Protein AF-A0A353N1X2-F1 (afdb_monomer_lite)

Secondary structure (DSSP, 8-state):
-TTEEE-TTS-EEEES-S-HHHHHHHHHTTSB--TTSSSSEEEBPHHHHHHHHHHHHHHH--

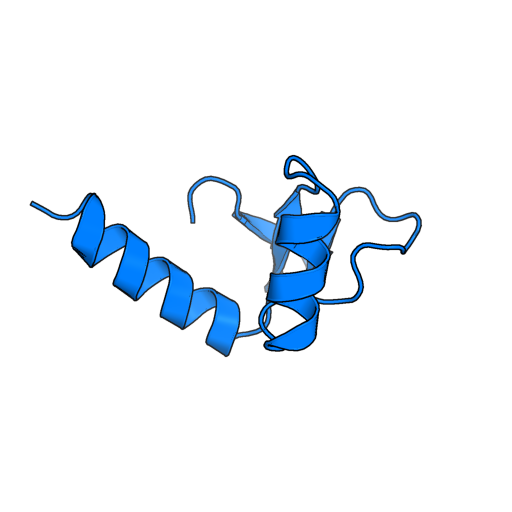pLDDT: mean 87.37, std 6.47, range [56.38, 93.06]

Sequence (62 aa):
WLVFHKDGDGTTR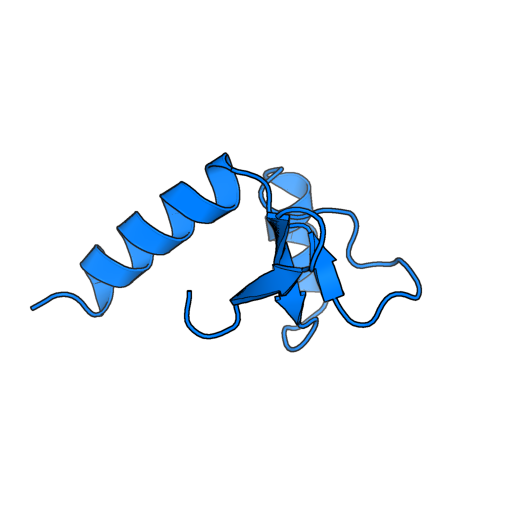AWKSFDWGTMDRLHGKGYISDPKRKAGSVAVSPEGVRKAEELFKKHFGQ

Radius of gyration: 11.57 Å; chains: 1; bounding box: 28×22×31 Å

Structure (mmCIF, N/CA/C/O backbone):
data_AF-A0A353N1X2-F1
#
_entry.id   AF-A0A353N1X2-F1
#
loop_
_atom_site.group_PDB
_atom_site.id
_atom_site.type_symbol
_atom_site.label_atom_id
_atom_site.label_alt_id
_atom_site.label_comp_id
_atom_site.label_asym_id
_atom_site.label_entity_id
_atom_site.label_seq_id
_atom_site.pdbx_PDB_ins_code
_atom_site.Cartn_x
_atom_site.Cartn_y
_atom_site.Cartn_z
_atom_site.occupancy
_atom_site.B_iso_or_equiv
_atom_site.auth_seq_id
_atom_site.auth_comp_id
_atom_site.auth_asym_id
_atom_site.auth_atom_id
_atom_site.pdbx_PDB_model_num
ATOM 1 N N . TRP A 1 1 ? 1.598 -1.566 6.307 1.00 70.50 1 TRP A N 1
ATOM 2 C CA . TRP A 1 1 ? 2.022 -1.242 7.689 1.00 70.50 1 TRP A CA 1
ATOM 3 C C . TRP A 1 1 ? 2.798 -2.385 8.280 1.00 70.50 1 TRP A C 1
ATOM 5 O O . TRP A 1 1 ? 3.993 -2.234 8.425 1.00 70.50 1 TRP A O 1
ATOM 15 N N . LEU A 1 2 ? 2.169 -3.543 8.501 1.00 70.62 2 LEU A N 1
ATOM 16 C CA . LEU A 1 2 ? 2.852 -4.711 9.070 1.00 70.62 2 LEU A CA 1
ATOM 17 C C . LEU A 1 2 ? 3.958 -5.291 8.169 1.00 70.62 2 LEU A C 1
ATOM 19 O O . LEU A 1 2 ? 4.952 -5.789 8.672 1.00 70.62 2 LEU A O 1
ATOM 23 N N . VAL A 1 3 ? 3.799 -5.204 6.844 1.00 83.31 3 VAL A N 1
ATOM 24 C CA . VAL A 1 3 ? 4.774 -5.718 5.857 1.00 83.31 3 VAL A CA 1
ATOM 25 C C . VAL A 1 3 ? 5.487 -4.610 5.076 1.00 83.31 3 VAL A C 1
ATOM 27 O O . VAL A 1 3 ? 6.110 -4.879 4.048 1.00 83.31 3 VAL A O 1
ATOM 30 N N . PHE A 1 4 ? 5.339 -3.353 5.511 1.00 88.88 4 PHE A N 1
ATOM 31 C CA . PHE A 1 4 ? 5.962 -2.218 4.832 1.00 88.88 4 PHE A CA 1
ATOM 32 C C . PHE A 1 4 ? 7.346 -1.957 5.415 1.00 88.88 4 PHE A C 1
ATOM 34 O O . PHE A 1 4 ? 7.517 -1.961 6.629 1.00 88.88 4 PHE A O 1
ATOM 41 N N . HIS A 1 5 ? 8.309 -1.677 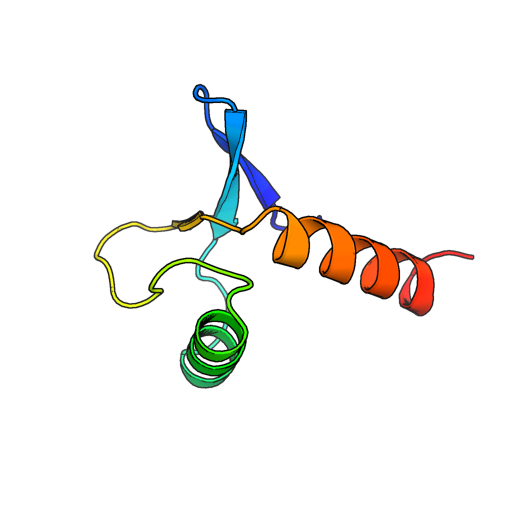4.549 1.00 87.00 5 HIS A N 1
ATOM 42 C CA . HIS A 1 5 ? 9.610 -1.135 4.913 1.00 87.00 5 HIS A CA 1
ATOM 43 C C . HIS A 1 5 ? 9.850 0.142 4.117 1.00 87.00 5 HIS A C 1
ATOM 45 O O . HIS A 1 5 ? 9.311 0.315 3.021 1.00 87.00 5 HIS A O 1
ATOM 51 N N . LYS A 1 6 ? 10.629 1.056 4.689 1.00 85.81 6 LYS A N 1
ATOM 52 C CA . LYS A 1 6 ? 11.125 2.220 3.961 1.00 85.81 6 LYS A CA 1
ATOM 53 C C . LYS A 1 6 ? 12.502 1.882 3.418 1.00 85.81 6 LYS A C 1
ATOM 55 O O . LYS A 1 6 ? 13.340 1.402 4.178 1.00 85.81 6 LYS A O 1
ATOM 60 N N . ASP A 1 7 ? 12.704 2.109 2.130 1.00 81.75 7 ASP A N 1
ATOM 61 C CA . ASP A 1 7 ? 14.039 2.063 1.544 1.00 81.75 7 ASP A CA 1
ATOM 62 C C . ASP A 1 7 ? 14.820 3.339 1.889 1.00 81.75 7 ASP A C 1
ATOM 64 O O . ASP A 1 7 ? 14.250 4.342 2.335 1.00 81.75 7 ASP A O 1
ATOM 68 N N . GLY A 1 8 ? 16.139 3.306 1.685 1.00 76.25 8 GLY A N 1
ATOM 69 C CA . GLY A 1 8 ? 17.028 4.445 1.956 1.00 76.25 8 GLY A CA 1
ATOM 70 C C . GLY A 1 8 ? 16.721 5.703 1.129 1.00 76.25 8 GLY A C 1
ATOM 71 O O . GLY A 1 8 ? 17.175 6.787 1.478 1.00 76.25 8 GLY A O 1
ATOM 72 N N . ASP A 1 9 ? 15.921 5.572 0.070 1.00 80.88 9 ASP A N 1
ATOM 73 C CA . ASP A 1 9 ? 15.423 6.661 -0.777 1.00 80.88 9 ASP A CA 1
ATOM 74 C C . ASP A 1 9 ? 14.111 7.294 -0.260 1.00 80.88 9 ASP A C 1
ATOM 76 O O . ASP A 1 9 ? 13.583 8.224 -0.868 1.00 80.88 9 ASP A O 1
ATOM 80 N N . GLY A 1 10 ? 13.566 6.800 0.859 1.00 78.88 10 GLY A N 1
ATOM 81 C CA . GLY A 1 10 ? 12.295 7.251 1.429 1.00 78.88 10 GLY A CA 1
ATOM 82 C C . GLY A 1 10 ? 11.052 6.598 0.812 1.00 78.88 10 GLY A C 1
ATOM 83 O O . GLY A 1 10 ? 9.935 6.864 1.271 1.00 78.88 10 GLY A O 1
ATOM 84 N N . THR A 1 11 ? 11.212 5.708 -0.171 1.00 84.31 11 THR A N 1
ATOM 85 C CA . THR A 1 11 ? 10.107 4.977 -0.796 1.00 84.31 11 THR A CA 1
ATOM 86 C C . THR A 1 11 ? 9.563 3.919 0.160 1.00 84.31 11 THR A C 1
ATOM 88 O O . THR A 1 11 ? 10.305 3.126 0.740 1.00 84.31 11 THR A O 1
ATOM 91 N N . THR A 1 12 ? 8.238 3.860 0.312 1.00 90.75 12 THR A N 1
ATOM 92 C CA . THR A 1 12 ? 7.590 2.775 1.063 1.00 90.75 12 THR A CA 1
ATOM 93 C C . THR A 1 12 ? 7.404 1.566 0.159 1.00 90.75 12 THR A C 1
ATOM 95 O O . THR A 1 12 ? 6.818 1.666 -0.918 1.00 90.75 12 THR A O 1
ATOM 98 N N . ARG A 1 13 ? 7.884 0.408 0.601 1.00 91.12 13 ARG A N 1
ATOM 99 C CA . ARG A 1 13 ? 7.831 -0.846 -0.147 1.00 91.12 13 ARG A CA 1
ATOM 100 C C . ARG A 1 13 ? 7.225 -1.963 0.683 1.00 91.12 13 ARG A C 1
ATOM 102 O O . ARG A 1 13 ? 7.304 -1.953 1.907 1.00 91.12 13 ARG A O 1
ATOM 109 N N . ALA A 1 14 ? 6.632 -2.941 0.012 1.00 91.00 14 ALA A N 1
ATOM 110 C CA . ALA A 1 14 ? 6.064 -4.138 0.619 1.00 91.00 14 ALA A CA 1
ATOM 111 C C . ALA A 1 14 ? 6.680 -5.400 0.007 1.00 91.00 14 ALA A C 1
ATOM 113 O O . ALA A 1 14 ? 6.976 -5.437 -1.189 1.00 91.00 14 ALA A O 1
ATOM 114 N N . TRP A 1 15 ? 6.867 -6.442 0.816 1.00 89.25 15 TRP A N 1
ATOM 115 C CA . TRP A 1 15 ? 7.311 -7.750 0.327 1.00 89.25 15 TRP A CA 1
ATOM 116 C C . TRP A 1 15 ? 6.223 -8.449 -0.493 1.00 89.25 15 TRP A C 1
ATOM 118 O O . TRP A 1 15 ? 5.031 -8.327 -0.205 1.00 89.25 15 TRP A O 1
ATOM 128 N N . LYS A 1 16 ? 6.639 -9.216 -1.505 1.00 86.50 16 LYS A N 1
ATOM 129 C CA . LYS A 1 16 ? 5.752 -10.020 -2.362 1.00 86.50 16 LYS A CA 1
ATOM 130 C C . LYS A 1 16 ? 5.380 -11.354 -1.710 1.00 86.50 16 LYS A C 1
ATOM 132 O O . LYS A 1 16 ? 5.667 -12.415 -2.250 1.00 86.50 16 LYS A O 1
ATOM 137 N N . SER A 1 17 ? 4.793 -11.308 -0.521 1.00 82.94 17 SER A N 1
ATOM 138 C CA . SER A 1 17 ? 4.395 -12.512 0.221 1.00 82.94 17 SER A CA 1
ATOM 139 C C . SER A 1 17 ? 2.959 -12.972 -0.065 1.00 82.94 17 SER A C 1
ATOM 141 O O . SER A 1 17 ? 2.555 -14.023 0.422 1.00 82.94 17 SER A O 1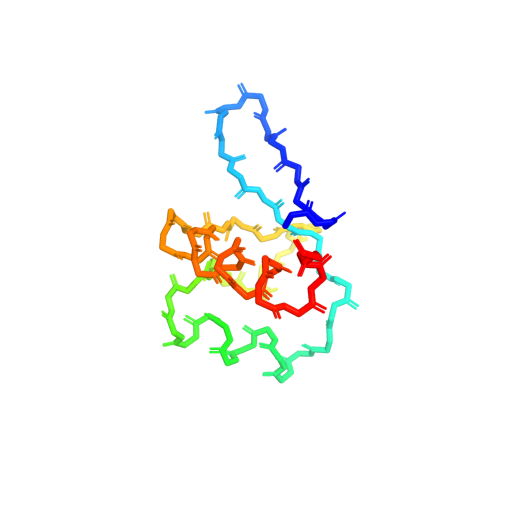
ATOM 143 N N . PHE A 1 18 ? 2.183 -12.198 -0.831 1.00 84.69 18 PHE A N 1
ATOM 144 C CA . PHE A 1 18 ? 0.793 -12.508 -1.185 1.00 84.69 18 PHE A CA 1
ATOM 145 C C . PHE A 1 18 ? 0.687 -13.229 -2.532 1.00 84.69 18 PHE A C 1
ATOM 147 O O . PHE A 1 18 ? 1.603 -13.177 -3.352 1.00 84.69 18 PHE A O 1
ATOM 154 N N . ASP A 1 19 ? -0.456 -13.873 -2.778 1.00 89.12 19 ASP A N 1
ATOM 155 C CA . ASP A 1 19 ? -0.736 -14.521 -4.056 1.00 89.12 19 ASP A CA 1
ATOM 156 C C . ASP A 1 19 ? -0.805 -13.512 -5.219 1.00 89.12 19 ASP A C 1
ATOM 158 O O . ASP A 1 19 ? -1.084 -12.318 -5.051 1.00 89.12 19 ASP A O 1
ATOM 162 N N . TRP A 1 20 ? -0.573 -14.018 -6.431 1.00 86.94 20 TRP A N 1
ATOM 163 C CA . TRP A 1 20 ? -0.554 -13.209 -7.647 1.00 86.94 20 TRP A CA 1
ATOM 164 C C . TRP A 1 20 ? -1.877 -12.494 -7.930 1.00 86.94 20 TRP A C 1
ATOM 166 O O . TRP A 1 20 ? -1.847 -11.366 -8.414 1.00 86.94 20 TRP A O 1
ATOM 176 N N . GLY A 1 21 ? -3.022 -13.104 -7.611 1.00 90.44 21 GLY A N 1
ATOM 177 C CA . GLY A 1 21 ? -4.336 -12.505 -7.846 1.00 90.44 21 GLY A CA 1
ATOM 178 C C . GLY A 1 21 ? -4.591 -11.304 -6.938 1.00 90.44 21 GLY A C 1
ATOM 179 O O . GLY A 1 21 ? -5.092 -10.272 -7.391 1.00 90.44 21 GLY A O 1
ATOM 180 N N . THR A 1 22 ? -4.192 -11.395 -5.670 1.00 90.12 22 THR A N 1
ATOM 181 C CA . THR A 1 22 ? -4.240 -10.264 -4.734 1.00 90.12 22 THR A CA 1
ATOM 182 C C . THR A 1 22 ? -3.326 -9.129 -5.192 1.00 90.12 22 THR A C 1
ATOM 184 O O . THR A 1 22 ? -3.757 -7.974 -5.233 1.00 90.12 22 THR A O 1
ATOM 187 N N . MET A 1 23 ? -2.086 -9.437 -5.586 1.00 90.19 23 MET A N 1
ATOM 188 C CA . MET A 1 23 ? -1.149 -8.415 -6.059 1.00 90.19 23 MET A CA 1
ATOM 189 C C . MET A 1 23 ? -1.615 -7.743 -7.359 1.00 90.19 23 MET A C 1
ATOM 191 O O . MET A 1 23 ? -1.514 -6.524 -7.477 1.00 90.19 23 MET A O 1
ATOM 195 N N . ASP A 1 24 ? -2.177 -8.496 -8.307 1.00 92.06 24 ASP A N 1
ATOM 196 C CA . ASP A 1 24 ? -2.699 -7.951 -9.567 1.00 92.06 24 ASP A CA 1
ATOM 197 C C . ASP A 1 24 ? -3.868 -6.981 -9.322 1.00 92.06 24 ASP A C 1
ATOM 199 O O . ASP A 1 24 ? -3.880 -5.866 -9.843 1.00 92.06 24 ASP A O 1
ATOM 203 N N . ARG A 1 25 ? -4.784 -7.326 -8.405 1.00 93.06 25 ARG A N 1
ATOM 204 C CA . ARG A 1 25 ? -5.881 -6.435 -7.985 1.00 93.06 25 ARG A CA 1
ATOM 205 C C . ARG A 1 25 ? -5.384 -5.157 -7.311 1.00 93.06 25 ARG A C 1
ATOM 207 O O . ARG A 1 25 ? -5.969 -4.095 -7.517 1.00 93.06 25 ARG A O 1
ATOM 214 N N . LEU A 1 26 ? -4.344 -5.242 -6.480 1.00 91.81 26 LEU A N 1
ATOM 215 C CA . LEU A 1 26 ? -3.751 -4.068 -5.828 1.00 91.81 26 LEU A CA 1
ATOM 216 C C . LEU A 1 26 ? -3.036 -3.165 -6.839 1.00 91.81 26 LEU A C 1
ATOM 218 O O . LEU A 1 26 ? -3.148 -1.942 -6.746 1.00 91.81 26 LEU A O 1
ATOM 222 N N . HIS A 1 27 ? -2.350 -3.761 -7.815 1.00 91.75 27 HIS A N 1
ATOM 223 C CA . HIS A 1 27 ? -1.722 -3.038 -8.915 1.00 91.75 27 HIS A CA 1
ATOM 224 C C . HIS A 1 27 ? -2.766 -2.355 -9.807 1.00 91.75 27 HIS A C 1
ATOM 226 O O . HIS A 1 27 ? -2.644 -1.167 -10.084 1.00 91.75 27 HIS A O 1
ATOM 232 N N . GLY A 1 28 ? -3.849 -3.053 -10.166 1.00 92.31 28 GLY A N 1
ATOM 233 C CA . GLY A 1 28 ? -4.957 -2.485 -10.941 1.00 92.31 28 GLY A CA 1
ATOM 234 C C . GLY A 1 28 ? -5.663 -1.313 -10.249 1.00 92.31 28 GLY A C 1
ATOM 235 O O . GLY A 1 28 ? -6.229 -0.455 -10.916 1.00 92.31 28 GLY A O 1
ATOM 236 N N . LYS A 1 29 ? -5.588 -1.233 -8.914 1.00 91.56 29 LYS A N 1
ATOM 237 C CA . LYS A 1 29 ? -6.076 -0.091 -8.122 1.00 91.56 29 LYS A CA 1
ATOM 238 C C . LYS A 1 29 ? -5.059 1.047 -7.971 1.00 91.56 29 LYS A C 1
ATOM 240 O O . LYS A 1 29 ? -5.374 2.038 -7.321 1.00 91.56 29 LYS A O 1
ATOM 245 N N . GLY A 1 30 ? -3.844 0.904 -8.500 1.00 92.00 30 GLY A N 1
ATOM 246 C CA . GLY A 1 30 ? -2.772 1.893 -8.355 1.00 92.00 30 GLY A CA 1
ATOM 247 C C . GLY A 1 30 ? -2.149 1.956 -6.954 1.00 92.00 30 GLY A C 1
ATOM 248 O O . GLY A 1 30 ? -1.450 2.914 -6.629 1.00 92.00 30 GLY A O 1
ATOM 249 N N . TYR A 1 31 ? -2.384 0.957 -6.095 1.00 91.56 31 TYR A N 1
ATOM 250 C CA . TYR A 1 31 ? -1.858 0.954 -4.722 1.00 91.56 31 TYR A CA 1
ATOM 251 C C . TYR A 1 31 ? -0.420 0.456 -4.624 1.00 91.56 31 TYR A C 1
ATOM 253 O O . TYR A 1 31 ? 0.299 0.835 -3.700 1.00 91.56 31 TYR A O 1
ATOM 261 N N . ILE A 1 32 ? 0.004 -0.385 -5.564 1.00 92.25 32 ILE A N 1
ATOM 262 C CA . ILE A 1 32 ? 1.369 -0.906 -5.637 1.00 92.25 32 ILE A CA 1
ATOM 263 C C . ILE A 1 32 ? 1.896 -0.814 -7.065 1.00 92.25 32 ILE A C 1
ATOM 265 O O . ILE A 1 32 ? 1.118 -0.784 -8.013 1.00 92.25 32 ILE A O 1
ATOM 269 N N . SER A 1 33 ? 3.218 -0.804 -7.214 1.00 90.12 33 SER A N 1
ATOM 270 C CA . SER A 1 33 ? 3.906 -0.961 -8.497 1.00 90.12 33 SER A CA 1
ATOM 271 C C . SER A 1 33 ? 3.795 -2.392 -9.028 1.00 90.12 33 SER A C 1
ATOM 273 O O . SER A 1 33 ? 3.576 -3.315 -8.244 1.00 90.12 33 SER A O 1
ATOM 275 N N . ASP A 1 34 ? 4.065 -2.582 -10.321 1.00 88.62 34 ASP A N 1
ATOM 276 C CA . ASP A 1 34 ? 3.990 -3.880 -11.002 1.00 88.62 34 ASP A CA 1
ATOM 277 C C . ASP A 1 34 ? 4.650 -5.035 -10.206 1.00 88.62 34 ASP A C 1
ATOM 279 O O . ASP A 1 34 ? 5.883 -5.077 -10.050 1.00 88.62 34 ASP A O 1
ATOM 283 N N . PRO A 1 35 ? 3.847 -5.999 -9.708 1.00 86.12 35 PRO A N 1
ATOM 284 C CA . PRO A 1 35 ? 4.338 -7.119 -8.920 1.00 86.12 35 PRO A CA 1
ATOM 285 C C . PRO A 1 35 ? 5.096 -8.157 -9.753 1.00 86.12 35 PRO A C 1
ATOM 287 O O . PRO A 1 35 ? 5.821 -8.966 -9.175 1.00 86.12 35 PRO A O 1
ATOM 290 N N . LYS A 1 36 ? 5.006 -8.139 -11.091 1.00 84.56 36 LYS A N 1
ATOM 291 C CA . LYS A 1 36 ? 5.644 -9.134 -11.976 1.00 84.56 36 LYS A CA 1
ATOM 292 C C . LYS A 1 36 ? 7.139 -8.888 -12.207 1.00 84.56 36 LYS A C 1
ATOM 294 O O . LYS A 1 36 ? 7.823 -9.712 -12.808 1.00 84.56 36 LYS A O 1
ATOM 299 N N . ARG A 1 37 ? 7.683 -7.774 -11.708 1.00 84.19 37 ARG A N 1
ATOM 300 C CA . ARG A 1 37 ? 9.122 -7.467 -11.803 1.00 84.19 37 ARG A CA 1
ATOM 301 C C . ARG A 1 37 ? 9.981 -8.446 -10.991 1.00 84.19 37 ARG A C 1
ATOM 303 O O . ARG A 1 37 ? 9.524 -9.003 -10.003 1.00 84.19 37 ARG A O 1
ATOM 310 N N . LYS A 1 38 ? 11.269 -8.576 -11.328 1.00 83.75 38 LYS A N 1
ATOM 311 C CA . LYS A 1 38 ? 12.221 -9.463 -10.617 1.00 83.75 38 LYS A CA 1
ATOM 312 C C . LYS A 1 38 ? 12.534 -9.053 -9.166 1.00 83.75 38 LYS A C 1
ATOM 314 O O . LYS A 1 38 ? 13.103 -9.845 -8.427 1.00 83.75 38 LYS A O 1
ATOM 319 N N . ALA A 1 39 ? 12.189 -7.830 -8.753 1.00 84.88 39 ALA A N 1
ATOM 320 C CA . ALA A 1 39 ? 12.453 -7.344 -7.397 1.00 84.88 39 ALA A CA 1
ATOM 321 C C . ALA A 1 39 ? 11.655 -8.134 -6.342 1.00 84.88 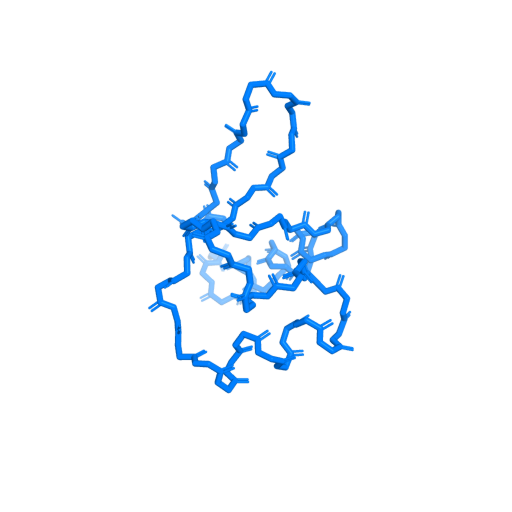39 ALA A C 1
ATOM 323 O O . ALA A 1 39 ? 10.482 -8.429 -6.564 1.00 84.88 39 ALA A O 1
ATOM 324 N N . GLY A 1 40 ? 12.253 -8.420 -5.181 1.00 84.56 40 GLY A N 1
ATOM 325 C CA . GLY A 1 40 ? 11.577 -9.115 -4.069 1.00 84.56 40 GLY A CA 1
ATOM 326 C C . GLY A 1 40 ? 10.493 -8.284 -3.366 1.00 84.56 40 GLY A C 1
ATOM 327 O O . GLY A 1 40 ? 9.658 -8.824 -2.642 1.00 84.56 40 GLY A O 1
ATOM 328 N N . SER A 1 41 ? 10.461 -6.975 -3.619 1.00 89.31 41 SER A N 1
ATOM 329 C CA . SER A 1 41 ? 9.497 -6.034 -3.051 1.00 89.31 41 SER A CA 1
ATOM 330 C C . SER A 1 41 ? 8.844 -5.163 -4.125 1.00 89.31 41 SER A C 1
ATOM 332 O O . SER A 1 41 ? 9.430 -4.889 -5.179 1.00 89.31 41 SER A O 1
ATOM 334 N N . VAL A 1 42 ? 7.624 -4.707 -3.852 1.00 90.62 42 VAL A N 1
ATOM 335 C CA . VAL A 1 42 ? 6.873 -3.738 -4.662 1.00 90.62 42 VAL A CA 1
ATOM 336 C C . VAL A 1 42 ? 6.858 -2.385 -3.971 1.00 90.62 42 VAL A C 1
ATOM 338 O O . VAL A 1 42 ? 6.729 -2.318 -2.751 1.00 90.62 42 VAL A O 1
ATOM 341 N N . ALA A 1 43 ? 6.981 -1.305 -4.738 1.00 91.06 43 ALA A N 1
ATOM 342 C CA . ALA A 1 43 ? 6.745 0.030 -4.208 1.00 91.06 43 ALA A CA 1
ATOM 343 C C . ALA A 1 43 ? 5.247 0.208 -3.948 1.00 91.06 43 ALA A C 1
ATOM 345 O O . ALA A 1 43 ? 4.418 -0.255 -4.733 1.00 91.06 43 ALA A O 1
ATOM 346 N N . VAL A 1 44 ? 4.907 0.863 -2.846 1.00 92.25 44 VAL A N 1
ATOM 347 C CA . VAL A 1 44 ? 3.533 1.195 -2.472 1.00 92.25 44 VAL A CA 1
ATOM 348 C C . VAL A 1 44 ? 3.325 2.672 -2.771 1.00 92.25 44 VAL A C 1
ATOM 350 O O . VAL A 1 44 ? 4.149 3.506 -2.391 1.00 92.25 44 VAL A O 1
ATOM 353 N N . SER A 1 45 ? 2.238 3.007 -3.459 1.00 91.94 45 SER A N 1
ATOM 354 C CA . SER A 1 45 ? 1.910 4.406 -3.725 1.00 91.94 45 SER A CA 1
ATOM 355 C C . SER A 1 45 ? 1.484 5.118 -2.434 1.00 91.94 45 SER A C 1
ATOM 357 O O . SER A 1 45 ? 1.005 4.464 -1.503 1.00 91.94 45 SER A O 1
ATOM 359 N N . PRO A 1 46 ? 1.594 6.454 -2.350 1.00 89.88 46 PRO A N 1
ATOM 360 C CA . PRO A 1 46 ? 1.125 7.205 -1.181 1.00 89.88 46 PRO A CA 1
ATOM 361 C C . PRO A 1 46 ? -0.351 6.935 -0.842 1.00 89.88 46 PRO A C 1
ATOM 363 O O . PRO A 1 46 ? -0.725 6.844 0.328 1.00 89.88 46 PRO A O 1
ATOM 366 N N . GLU A 1 47 ? -1.189 6.738 -1.862 1.00 90.69 47 GLU A N 1
ATOM 367 C CA . GLU A 1 47 ? -2.595 6.361 -1.699 1.00 90.69 47 GLU A CA 1
ATOM 368 C C . GLU A 1 47 ? -2.754 4.944 -1.146 1.00 90.69 47 GLU A C 1
ATOM 370 O O . GLU A 1 47 ? -3.555 4.725 -0.234 1.00 90.69 47 GLU A O 1
ATOM 375 N N . GLY A 1 48 ? -1.967 3.998 -1.667 1.00 91.19 48 GLY A N 1
ATOM 376 C CA . GLY A 1 48 ? -1.921 2.620 -1.188 1.00 91.19 48 GLY A CA 1
ATOM 377 C C . GLY A 1 48 ? -1.443 2.525 0.257 1.00 91.19 48 GLY A C 1
ATOM 378 O O . GLY A 1 48 ? -1.985 1.724 1.021 1.00 91.19 48 GLY A O 1
ATOM 379 N N . VAL A 1 49 ? -0.498 3.392 0.646 1.00 91.00 49 VAL A N 1
ATOM 380 C CA . VAL A 1 49 ? -0.126 3.614 2.041 1.00 91.00 49 VAL A CA 1
ATOM 381 C C . VAL A 1 49 ? -1.376 4.065 2.776 1.00 91.00 49 VAL A C 1
ATOM 383 O O . VAL A 1 49 ? -1.982 3.215 3.414 1.00 91.00 49 VAL A O 1
ATOM 386 N N . ARG A 1 50 ? -1.864 5.300 2.600 1.00 91.25 50 ARG A N 1
ATOM 387 C CA . ARG A 1 50 ? -3.016 5.854 3.346 1.00 91.25 50 ARG A CA 1
ATOM 388 C C . ARG A 1 50 ? -4.187 4.874 3.495 1.00 91.25 50 ARG A C 1
ATOM 390 O O . ARG A 1 50 ? -4.700 4.690 4.598 1.00 91.25 50 ARG A O 1
ATOM 397 N N . LYS A 1 51 ? -4.585 4.206 2.405 1.00 91.56 51 LYS A N 1
ATOM 398 C CA . LYS A 1 51 ? -5.709 3.262 2.421 1.00 91.56 51 LYS A CA 1
ATOM 399 C C . LYS A 1 51 ? -5.456 2.070 3.329 1.00 91.56 51 LYS A C 1
ATOM 401 O O . LYS A 1 51 ? -6.355 1.623 4.037 1.00 91.56 51 LYS A O 1
ATOM 406 N N . ALA A 1 52 ? -4.237 1.553 3.327 1.00 90.50 52 ALA A N 1
ATOM 407 C CA . ALA A 1 52 ? -3.897 0.468 4.211 1.00 90.50 52 ALA A CA 1
ATOM 408 C C . ALA A 1 52 ? -3.957 0.913 5.695 1.00 90.50 52 ALA A C 1
ATOM 410 O O . ALA A 1 52 ? -4.188 0.052 6.532 1.00 90.50 52 ALA A O 1
ATOM 411 N N . GLU A 1 53 ? -3.694 2.186 6.051 1.00 91.00 53 GLU A N 1
ATOM 412 C CA . GLU A 1 53 ? -3.689 2.640 7.470 1.00 91.00 53 GLU A CA 1
ATOM 413 C C . GLU A 1 53 ? -5.101 2.801 7.953 1.00 91.00 53 GLU A C 1
ATOM 415 O O . GLU A 1 53 ? -5.417 2.372 9.054 1.00 91.00 53 GLU A O 1
ATOM 420 N N . GLU A 1 54 ? -5.954 3.357 7.099 1.00 92.44 54 GLU A N 1
ATOM 421 C CA . GLU A 1 54 ? -7.389 3.394 7.324 1.00 92.44 54 GLU A CA 1
ATOM 422 C C . GLU A 1 54 ? -7.928 1.981 7.587 1.00 92.44 54 GLU A C 1
ATOM 424 O O . GLU A 1 54 ? -8.596 1.756 8.592 1.00 92.44 54 GLU A O 1
ATOM 429 N N . LEU A 1 55 ? -7.587 1.009 6.732 1.00 91.19 55 LEU A N 1
ATOM 430 C CA . LEU A 1 55 ? -8.008 -0.382 6.913 1.00 91.19 55 LEU A CA 1
ATOM 431 C C . LEU A 1 55 ? -7.389 -1.015 8.162 1.00 91.19 55 LEU A C 1
ATOM 433 O O . LEU A 1 55 ? -8.077 -1.728 8.886 1.00 91.19 55 LEU A O 1
ATOM 437 N N . PHE A 1 56 ? -6.113 -0.748 8.439 1.00 90.81 56 PHE A N 1
ATOM 438 C CA . PHE A 1 56 ? -5.456 -1.260 9.635 1.00 90.81 56 PHE A CA 1
ATOM 439 C C . PHE A 1 56 ? -6.132 -0.729 10.900 1.00 90.81 56 PHE A C 1
ATOM 441 O O . PHE A 1 56 ? -6.524 -1.519 11.747 1.00 90.81 56 PHE A O 1
ATOM 448 N N . LYS A 1 57 ? -6.363 0.583 10.993 1.00 91.00 57 LYS A N 1
ATOM 449 C CA . LYS A 1 57 ? -7.096 1.208 12.100 1.00 91.00 57 LYS A CA 1
ATOM 450 C C . LYS A 1 57 ? -8.526 0.683 12.201 1.00 91.00 57 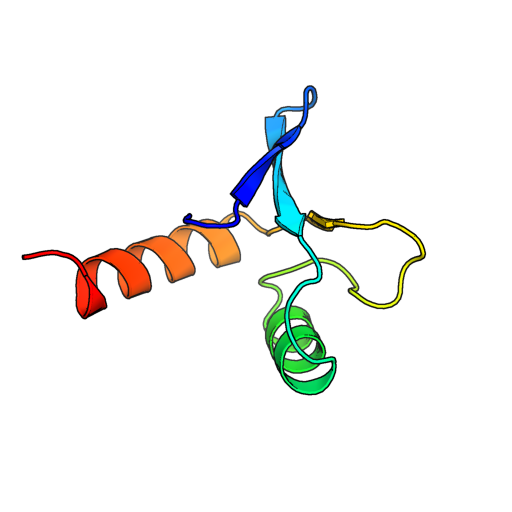LYS A C 1
ATOM 452 O O . LYS A 1 57 ? -8.983 0.398 13.293 1.00 91.00 57 LYS A O 1
ATOM 457 N N . LYS A 1 58 ? -9.217 0.486 11.077 1.00 92.56 58 LYS A N 1
ATOM 458 C CA . LYS A 1 58 ? -10.587 -0.045 11.066 1.00 92.56 58 LYS A CA 1
ATOM 459 C C . LYS A 1 58 ? -10.689 -1.477 11.601 1.00 92.56 58 LYS A C 1
ATOM 461 O O . LYS A 1 58 ? -11.695 -1.818 12.210 1.00 92.56 58 LYS A O 1
ATOM 466 N N . HIS A 1 59 ? -9.707 -2.326 11.303 1.00 90.00 59 HIS A N 1
ATOM 467 C CA . HIS A 1 59 ? -9.766 -3.757 11.624 1.00 90.00 59 HIS A CA 1
ATOM 468 C C . HIS A 1 59 ? -8.971 -4.148 12.876 1.00 90.00 59 HIS A C 1
ATOM 470 O O . HIS A 1 59 ? -9.282 -5.165 13.487 1.00 90.00 59 HIS A O 1
ATOM 476 N N . PHE A 1 60 ? -7.957 -3.363 13.244 1.00 88.44 60 PHE A N 1
ATOM 477 C CA . PHE A 1 60 ? -7.036 -3.636 14.353 1.00 88.44 60 PHE A CA 1
ATOM 478 C C . PHE A 1 60 ? -6.877 -2.459 15.325 1.00 88.44 60 PHE A C 1
ATOM 480 O O . PHE A 1 60 ? -6.205 -2.610 16.342 1.00 88.44 60 PHE A O 1
ATOM 487 N N . GLY A 1 61 ? -7.440 -1.286 15.027 1.00 75.50 61 GLY A N 1
ATOM 488 C CA . GLY A 1 61 ? -7.526 -0.192 15.989 1.00 75.50 61 GLY A CA 1
ATOM 489 C C . GLY A 1 61 ? -8.662 -0.474 16.964 1.00 75.50 61 GLY A C 1
ATOM 490 O O . GLY A 1 61 ? -9.806 -0.617 16.537 1.00 75.50 61 GLY A O 1
ATOM 491 N N . GLN A 1 62 ? -8.324 -0.602 18.247 1.00 56.38 62 GLN A N 1
ATOM 492 C CA . GLN A 1 62 ? -9.293 -0.502 19.341 1.00 56.38 62 GLN A CA 1
ATOM 493 C C . GLN A 1 62 ? -9.844 0.918 19.443 1.00 56.38 62 GLN A C 1
ATOM 495 O O . GLN A 1 62 ? -9.048 1.868 19.250 1.00 56.38 62 GLN A O 1
#

Foldseek 3Di:
DVQWDADPVRFIKGFPPDDPVVVVVCVVVVQWPDPPDPDRIITGDPVVVVVVVVVCCVPPND